Protein AF-A0A2V9KG27-F1 (afdb_monomer_lite)

Structure (mmCIF, N/CA/C/O backbone):
data_AF-A0A2V9KG27-F1
#
_entry.id   AF-A0A2V9KG27-F1
#
loop_
_atom_site.group_PDB
_atom_site.id
_atom_site.type_symbol
_atom_site.label_atom_id
_atom_site.label_alt_id
_atom_site.label_comp_id
_atom_site.label_asym_id
_atom_site.label_entity_id
_atom_site.label_seq_id
_atom_site.pdbx_PDB_ins_code
_atom_site.Cartn_x
_atom_site.Cartn_y
_atom_site.Cartn_z
_atom_site.occupancy
_atom_site.B_iso_or_equiv
_atom_site.auth_seq_id
_atom_site.auth_comp_id
_atom_site.auth_asym_id
_atom_site.auth_atom_id
_atom_site.pdbx_PDB_model_num
ATOM 1 N N . MET A 1 1 ? 21.609 -16.765 -18.792 1.00 48.59 1 MET A N 1
ATOM 2 C CA . MET A 1 1 ? 20.530 -16.470 -19.761 1.00 48.59 1 MET A CA 1
ATOM 3 C C . MET A 1 1 ? 19.447 -15.686 -19.020 1.00 48.59 1 MET A C 1
ATOM 5 O O . MET A 1 1 ? 18.981 -16.203 -18.018 1.00 48.59 1 MET A O 1
ATOM 9 N N . GLY A 1 2 ? 19.115 -14.443 -19.407 1.00 56.22 2 GLY A N 1
ATOM 10 C CA . GLY A 1 2 ? 17.854 -13.811 -18.952 1.00 56.22 2 GLY A CA 1
ATOM 11 C C . GLY A 1 2 ? 17.846 -12.368 -18.414 1.00 56.22 2 GLY A C 1
ATOM 12 O O . GLY A 1 2 ? 16.761 -11.860 -18.163 1.00 56.22 2 GLY A O 1
ATOM 13 N N . LEU A 1 3 ? 18.973 -11.661 -18.240 1.00 55.22 3 LEU A N 1
ATOM 14 C CA . LEU A 1 3 ? 18.914 -10.256 -17.772 1.00 55.22 3 LEU A CA 1
ATOM 15 C C . LEU A 1 3 ? 18.617 -9.242 -18.890 1.00 55.22 3 LEU A C 1
ATOM 17 O O . LEU A 1 3 ? 17.952 -8.237 -18.651 1.00 55.22 3 LEU A O 1
ATOM 21 N N . PHE A 1 4 ? 19.075 -9.510 -20.115 1.00 57.41 4 PHE A N 1
ATOM 22 C CA . PHE A 1 4 ? 18.964 -8.565 -21.232 1.00 57.41 4 PHE A CA 1
ATOM 23 C C . PHE A 1 4 ? 17.607 -8.602 -21.960 1.00 57.41 4 PHE A C 1
ATOM 25 O O . PHE A 1 4 ? 17.242 -7.610 -22.582 1.00 57.41 4 PHE A O 1
ATOM 32 N N . SER A 1 5 ? 16.831 -9.690 -21.860 1.00 62.72 5 SER A N 1
ATOM 33 C CA . SER A 1 5 ? 15.496 -9.792 -22.485 1.00 62.72 5 SER A CA 1
ATOM 34 C C . SER A 1 5 ? 14.481 -8.843 -21.837 1.00 62.72 5 SER A C 1
ATOM 36 O O . SER A 1 5 ? 13.786 -8.100 -22.527 1.00 62.72 5 SER A O 1
ATOM 38 N N . ASN A 1 6 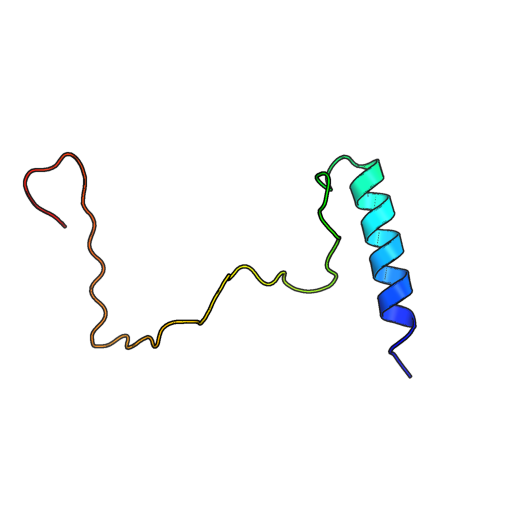? 14.477 -8.783 -20.502 1.00 63.69 6 ASN A N 1
ATOM 39 C CA . ASN A 1 6 ? 13.507 -8.006 -19.721 1.00 63.69 6 ASN A CA 1
ATOM 40 C C . ASN A 1 6 ? 13.618 -6.490 -19.967 1.00 63.69 6 ASN A C 1
ATOM 42 O O . ASN A 1 6 ? 12.641 -5.752 -19.855 1.00 63.69 6 ASN A O 1
ATOM 46 N N . VAL A 1 7 ? 14.813 -5.996 -20.308 1.00 71.69 7 VAL A N 1
ATOM 47 C CA . VAL A 1 7 ? 15.026 -4.574 -20.621 1.00 71.69 7 VAL A CA 1
ATOM 48 C C . VAL A 1 7 ? 14.363 -4.203 -21.950 1.00 71.69 7 VAL A C 1
ATOM 50 O O . VAL A 1 7 ? 13.787 -3.120 -22.070 1.00 71.69 7 VAL A O 1
ATOM 53 N N . THR A 1 8 ? 14.420 -5.103 -22.930 1.00 84.88 8 THR A N 1
ATOM 54 C CA . THR A 1 8 ? 13.854 -4.909 -24.270 1.00 84.88 8 THR A CA 1
ATOM 55 C C . THR A 1 8 ? 12.328 -4.934 -24.238 1.00 84.88 8 THR A C 1
ATOM 57 O O . THR A 1 8 ? 11.688 -4.036 -24.783 1.00 84.88 8 THR A O 1
ATOM 60 N N . GLU A 1 9 ? 11.739 -5.892 -23.521 1.00 90.25 9 GLU A N 1
ATOM 61 C CA . GLU A 1 9 ? 10.284 -6.007 -23.355 1.00 90.25 9 GLU A CA 1
ATOM 62 C C . GLU A 1 9 ? 9.678 -4.779 -22.667 1.00 90.25 9 GLU A C 1
ATOM 64 O O . GLU A 1 9 ? 8.676 -4.228 -23.128 1.00 90.25 9 GLU A O 1
ATOM 69 N N . ARG A 1 10 ? 10.323 -4.286 -21.599 1.00 90.38 10 ARG A N 1
ATOM 70 C CA . ARG A 1 10 ? 9.862 -3.093 -20.876 1.00 90.38 10 ARG A CA 1
ATOM 71 C C . ARG A 1 10 ? 9.814 -1.869 -21.786 1.00 90.38 10 ARG A C 1
ATOM 73 O O . ARG A 1 10 ? 8.837 -1.129 -21.753 1.00 90.38 10 ARG A O 1
ATOM 80 N N . LYS A 1 11 ? 10.853 -1.655 -22.601 1.00 89.94 11 LYS A N 1
ATOM 81 C CA . LYS A 1 11 ? 10.914 -0.520 -23.537 1.00 89.94 11 LYS A CA 1
ATOM 82 C C . LYS A 1 11 ? 9.811 -0.589 -24.592 1.00 89.94 11 LYS A C 1
ATOM 84 O O . LYS A 1 11 ? 9.198 0.435 -24.881 1.00 89.94 11 LYS A O 1
ATOM 89 N N . ALA A 1 12 ? 9.537 -1.778 -25.131 1.00 93.00 12 ALA A N 1
ATOM 90 C CA . ALA A 1 12 ? 8.456 -1.976 -26.095 1.00 93.00 12 ALA A CA 1
ATOM 91 C C . ALA A 1 12 ? 7.078 -1.676 -25.477 1.00 93.00 12 ALA A C 1
ATOM 93 O O . ALA A 1 12 ? 6.271 -0.964 -26.075 1.00 93.00 12 ALA A O 1
ATOM 94 N N . LEU A 1 13 ? 6.831 -2.154 -24.252 1.00 92.38 13 LEU A N 1
ATOM 95 C CA . LEU A 1 13 ? 5.609 -1.844 -23.506 1.00 92.38 13 LEU A CA 1
ATOM 96 C C . LEU A 1 13 ? 5.474 -0.340 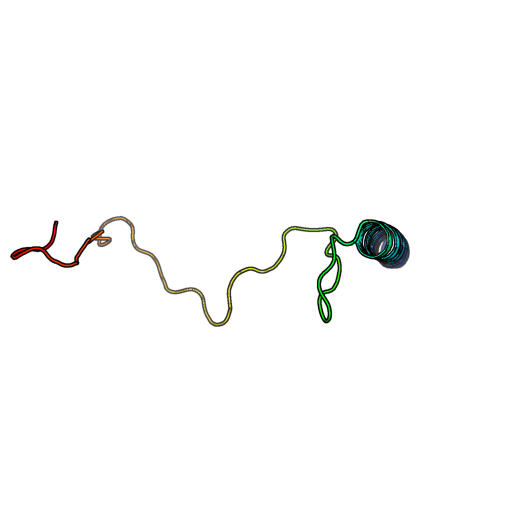-23.235 1.00 92.38 13 LEU A C 1
ATOM 98 O O . LEU A 1 13 ? 4.397 0.226 -23.408 1.00 92.38 13 LEU A O 1
ATOM 102 N N . GLU A 1 14 ? 6.564 0.313 -22.836 1.00 93.19 14 GLU A N 1
ATOM 103 C CA . GLU A 1 14 ? 6.580 1.745 -22.540 1.00 93.19 14 GLU A CA 1
ATOM 104 C C . GLU A 1 14 ? 6.251 2.588 -23.779 1.00 93.19 14 GLU A C 1
ATOM 106 O O . GLU A 1 14 ? 5.420 3.490 -23.695 1.00 93.19 14 GLU A O 1
ATOM 111 N N . ALA A 1 15 ? 6.841 2.263 -24.934 1.00 93.06 15 ALA A N 1
ATOM 112 C CA . ALA A 1 15 ? 6.537 2.925 -26.201 1.00 93.06 15 ALA A CA 1
ATOM 113 C C . ALA A 1 15 ? 5.054 2.772 -26.573 1.00 93.06 15 ALA A C 1
ATOM 115 O O . ALA A 1 15 ? 4.379 3.770 -26.820 1.00 93.06 15 ALA A O 1
ATOM 116 N N . LYS A 1 16 ? 4.522 1.545 -26.495 1.00 94.44 16 LYS A N 1
ATOM 117 C CA . LYS A 1 16 ? 3.107 1.255 -26.765 1.00 94.44 16 LYS A CA 1
ATOM 118 C C . LYS A 1 16 ? 2.165 2.028 -25.835 1.00 94.44 16 LYS A C 1
ATOM 120 O O . LYS A 1 16 ? 1.130 2.520 -26.272 1.00 94.44 16 LYS A O 1
ATOM 125 N N . MET A 1 17 ? 2.492 2.133 -24.545 1.00 93.50 17 MET A N 1
ATOM 126 C CA . MET A 1 17 ? 1.652 2.861 -23.587 1.00 93.50 17 MET A CA 1
ATOM 127 C C . MET A 1 17 ? 1.720 4.379 -23.765 1.00 93.50 17 MET A C 1
ATOM 129 O O . MET A 1 17 ? 0.701 5.042 -23.572 1.00 93.50 17 MET A O 1
ATOM 133 N N . LYS A 1 18 ? 2.881 4.923 -24.150 1.00 93.06 18 LYS A N 1
ATOM 134 C CA . LYS A 1 18 ? 3.033 6.341 -24.513 1.00 93.06 18 LYS A CA 1
ATOM 135 C C . LYS A 1 18 ? 2.213 6.685 -25.753 1.00 93.06 18 LYS A C 1
ATOM 137 O O . LYS A 1 18 ? 1.456 7.646 -25.716 1.00 93.06 18 LYS A O 1
ATOM 142 N N . GLU A 1 19 ? 2.312 5.872 -26.803 1.00 94.94 19 GLU A N 1
ATOM 143 C CA . GLU A 1 19 ? 1.534 6.037 -28.037 1.00 94.94 19 GLU A CA 1
ATOM 144 C C . GLU A 1 19 ? 0.024 5.962 -27.773 1.00 94.94 19 GLU A C 1
ATOM 146 O O . GLU A 1 19 ? -0.739 6.784 -28.269 1.00 94.94 19 GLU A O 1
ATOM 151 N N . ALA A 1 20 ? -0.410 5.040 -26.911 1.00 95.50 20 ALA A N 1
ATOM 152 C CA . ALA A 1 20 ? -1.809 4.921 -26.510 1.00 95.50 20 ALA A CA 1
ATOM 153 C C . ALA A 1 20 ? -2.292 6.025 -25.543 1.00 95.50 20 ALA A C 1
ATOM 155 O O . ALA A 1 20 ? -3.442 5.977 -25.109 1.00 95.50 20 ALA A O 1
ATOM 156 N N . GLY A 1 21 ? -1.430 6.962 -25.124 1.00 94.19 21 GLY A N 1
ATOM 157 C CA . GLY A 1 21 ? -1.768 7.995 -24.135 1.00 94.19 21 GLY A CA 1
ATOM 158 C C . GLY A 1 21 ? -2.081 7.451 -22.734 1.00 94.19 21 GLY A C 1
ATOM 159 O O . GLY A 1 21 ? -2.713 8.129 -21.929 1.00 94.19 21 GLY A O 1
ATOM 160 N N . ARG A 1 22 ? -1.665 6.214 -22.429 1.00 92.94 22 ARG A N 1
ATOM 161 C CA . ARG A 1 22 ? -1.958 5.512 -21.165 1.00 92.94 22 ARG A CA 1
ATOM 162 C C . ARG A 1 22 ? -0.823 5.571 -20.146 1.00 92.94 22 ARG A C 1
ATOM 164 O O . ARG A 1 22 ? -1.001 5.069 -19.039 1.00 92.94 22 ARG A O 1
ATOM 171 N N . LEU A 1 23 ? 0.329 6.142 -20.506 1.00 92.62 23 LEU A N 1
ATOM 172 C CA . LEU A 1 23 ? 1.449 6.353 -19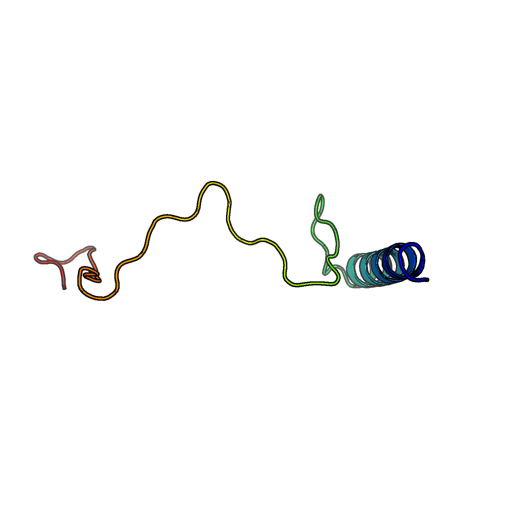.590 1.00 92.62 23 LEU A CA 1
ATOM 173 C C . LEU A 1 23 ? 1.543 7.837 -19.201 1.00 92.62 23 LEU A C 1
ATOM 175 O O . LEU A 1 23 ? 1.956 8.645 -20.036 1.00 92.62 23 LEU A O 1
ATOM 179 N N . PRO A 1 24 ? 1.184 8.211 -17.958 1.00 91.00 24 PRO A N 1
ATOM 180 C CA . PRO A 1 24 ? 1.301 9.591 -17.503 1.00 91.00 24 PRO A CA 1
ATOM 181 C C . PRO A 1 24 ? 2.756 10.072 -17.480 1.00 91.00 24 PRO A C 1
ATOM 183 O O . PRO A 1 24 ? 3.696 9.282 -17.351 1.00 91.00 24 PRO A O 1
ATOM 186 N N . GLN A 1 25 ? 2.945 11.389 -17.568 1.00 90.69 25 GLN A N 1
ATOM 187 C CA . GLN A 1 25 ? 4.273 11.998 -17.529 1.00 90.69 25 GLN A CA 1
ATOM 188 C C . GLN A 1 25 ? 5.016 11.625 -16.233 1.00 90.69 25 GLN A C 1
ATOM 190 O O . GLN A 1 25 ? 4.442 11.637 -15.147 1.00 90.69 25 GLN A O 1
ATOM 195 N N . GLY A 1 26 ? 6.301 11.277 -16.355 1.00 86.88 26 GLY A N 1
ATOM 196 C CA . GLY A 1 26 ? 7.153 10.895 -15.222 1.00 86.88 26 GLY A CA 1
ATOM 197 C C . GLY A 1 26 ? 6.993 9.447 -14.741 1.00 86.88 26 GLY A C 1
ATOM 198 O O . GLY A 1 26 ? 7.754 9.018 -13.878 1.00 86.88 26 GLY A O 1
ATOM 199 N N . GLN A 1 27 ? 6.062 8.669 -15.304 1.00 88.81 27 GLN A N 1
ATOM 200 C CA . GLN A 1 27 ? 5.895 7.254 -14.964 1.00 88.81 27 GLN A CA 1
ATOM 201 C C . GLN A 1 27 ? 6.662 6.333 -15.918 1.00 88.81 27 GLN A C 1
ATOM 203 O O . GLN A 1 27 ? 6.886 6.648 -17.087 1.00 88.81 27 GLN A O 1
ATOM 208 N N . SER A 1 28 ? 7.055 5.166 -15.406 1.00 88.44 28 SER A N 1
ATOM 209 C CA . SER A 1 28 ? 7.707 4.099 -16.172 1.00 88.44 28 SER A CA 1
ATOM 210 C C . SER A 1 28 ? 6.810 2.871 -16.233 1.00 88.44 28 SER A C 1
ATOM 212 O O . SER A 1 28 ? 6.187 2.503 -15.238 1.00 88.44 28 SER A O 1
ATOM 214 N N . ALA A 1 29 ? 6.774 2.201 -17.385 1.00 90.00 29 ALA A N 1
ATOM 215 C CA . ALA A 1 29 ? 6.067 0.932 -17.504 1.00 90.00 29 ALA A CA 1
ATOM 216 C C . ALA A 1 29 ? 6.784 -0.152 -16.681 1.00 90.00 29 ALA A C 1
ATOM 218 O O . ALA A 1 29 ? 8.006 -0.310 -16.774 1.00 90.00 29 ALA A O 1
ATOM 219 N N . THR A 1 30 ? 6.022 -0.915 -15.898 1.00 87.25 30 THR A N 1
ATOM 220 C CA . THR A 1 30 ? 6.527 -2.066 -15.143 1.00 87.25 30 THR A CA 1
ATOM 221 C C . THR A 1 30 ? 6.042 -3.364 -15.786 1.00 87.25 30 THR A C 1
ATOM 223 O O . THR A 1 30 ? 4.895 -3.464 -16.212 1.00 87.25 30 THR A O 1
ATOM 226 N N . LEU A 1 31 ? 6.926 -4.358 -15.891 1.00 88.75 31 LEU A N 1
ATOM 227 C CA . LEU A 1 31 ? 6.584 -5.685 -16.427 1.00 88.75 31 LEU A CA 1
ATOM 228 C C . LEU A 1 31 ? 5.929 -6.591 -15.376 1.00 88.75 31 LEU A C 1
ATOM 230 O O . LEU A 1 31 ? 5.291 -7.583 -15.714 1.00 88.75 31 LEU A O 1
ATOM 234 N N . LYS A 1 32 ? 6.130 -6.271 -14.097 1.00 83.94 32 LYS A N 1
ATOM 235 C CA . LYS A 1 32 ? 5.599 -7.008 -12.946 1.00 83.94 32 LYS A CA 1
ATOM 236 C C . LYS A 1 32 ? 4.631 -6.119 -12.180 1.00 83.94 32 LYS A C 1
ATOM 238 O O . LYS A 1 32 ? 4.463 -4.951 -12.515 1.00 83.94 32 LYS A O 1
ATOM 243 N N . TRP A 1 33 ? 4.040 -6.647 -11.116 1.00 82.38 33 TRP A N 1
ATOM 244 C CA . TRP A 1 33 ? 3.230 -5.842 -10.210 1.00 82.38 33 TRP A CA 1
ATOM 245 C C . TRP A 1 33 ? 4.003 -4.609 -9.722 1.00 82.38 33 TRP A C 1
ATOM 247 O O . TRP A 1 33 ? 5.136 -4.758 -9.251 1.00 82.38 33 TRP A O 1
ATOM 257 N N . PRO A 1 34 ? 3.443 -3.394 -9.874 1.00 81.62 34 PRO A N 1
ATOM 258 C CA . PRO A 1 34 ? 4.070 -2.198 -9.340 1.00 81.62 34 PRO A CA 1
ATOM 259 C C . PRO A 1 34 ? 4.157 -2.300 -7.820 1.00 81.62 34 PRO A C 1
ATOM 261 O O . PRO A 1 34 ? 3.266 -2.839 -7.161 1.00 81.62 34 PRO A O 1
ATOM 264 N N . VAL A 1 35 ? 5.227 -1.747 -7.257 1.00 82.81 35 VAL A N 1
ATOM 265 C CA . VAL A 1 35 ? 5.277 -1.494 -5.819 1.00 82.81 35 VAL A CA 1
ATOM 266 C C . VAL A 1 35 ? 4.318 -0.342 -5.536 1.00 82.81 35 VAL A C 1
ATOM 268 O O . VAL A 1 35 ? 4.510 0.760 -6.040 1.00 82.81 35 VAL A O 1
ATOM 271 N N . LEU A 1 36 ? 3.259 -0.624 -4.778 1.00 83.00 36 LEU A N 1
ATOM 272 C CA . LEU A 1 36 ? 2.197 0.340 -4.465 1.00 83.00 36 LEU A CA 1
ATOM 273 C C . LEU A 1 36 ? 2.332 0.969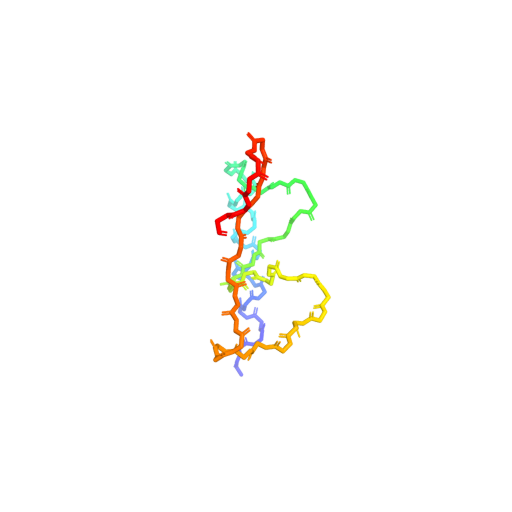 -3.074 1.00 83.00 36 LEU A C 1
ATOM 275 O O . LEU A 1 36 ? 1.549 1.849 -2.730 1.00 83.00 36 LEU A O 1
ATOM 279 N N . HIS A 1 37 ? 3.290 0.517 -2.263 1.00 82.75 37 HIS A N 1
ATOM 280 C CA . HIS A 1 37 ? 3.512 1.060 -0.929 1.00 82.75 37 HIS A CA 1
ATOM 281 C C . HIS A 1 37 ? 4.694 2.025 -0.929 1.00 82.75 37 HIS A C 1
ATOM 283 O O . HIS A 1 37 ? 5.693 1.823 -1.618 1.00 82.75 37 HIS A O 1
ATOM 289 N N . THR A 1 38 ? 4.576 3.059 -0.109 1.00 86.50 38 THR A N 1
ATOM 290 C CA . THR A 1 38 ? 5.686 3.923 0.276 1.00 86.50 38 THR A CA 1
ATOM 291 C C . THR A 1 38 ? 5.949 3.720 1.764 1.00 86.50 38 THR A C 1
ATOM 293 O O . THR A 1 38 ? 5.009 3.685 2.557 1.00 86.50 38 THR A O 1
ATOM 296 N N . GLY A 1 39 ? 7.216 3.566 2.145 1.00 87.00 39 GLY A N 1
ATOM 297 C CA . GLY A 1 39 ? 7.619 3.324 3.532 1.00 87.00 39 GLY A CA 1
ATOM 298 C C . GLY A 1 39 ? 7.520 1.863 3.983 1.00 87.00 39 GLY A C 1
ATOM 299 O O . GLY A 1 39 ? 7.324 0.949 3.184 1.00 87.00 39 GLY A O 1
ATOM 300 N N . SER A 1 40 ? 7.715 1.644 5.282 1.00 90.69 40 SER A N 1
ATOM 301 C CA . SER A 1 40 ? 7.718 0.311 5.892 1.00 90.69 40 SER A CA 1
ATOM 302 C C . SER A 1 40 ? 6.303 -0.244 6.045 1.00 90.69 40 SER A C 1
ATOM 304 O O . SER A 1 40 ? 5.390 0.471 6.458 1.00 90.69 40 SER A O 1
ATOM 306 N N . LEU A 1 41 ? 6.129 -1.541 5.777 1.00 89.62 41 LEU A N 1
ATOM 307 C CA . LEU A 1 41 ? 4.863 -2.227 6.030 1.00 89.62 41 LEU A CA 1
ATOM 308 C C . LEU A 1 41 ? 4.668 -2.428 7.544 1.00 89.62 41 LEU A C 1
ATOM 310 O O . LEU A 1 41 ? 5.565 -2.973 8.197 1.00 89.62 41 LEU A O 1
ATOM 314 N N . PRO A 1 42 ? 3.526 -2.015 8.120 1.00 90.62 42 PRO A N 1
ATOM 315 C CA . PRO A 1 42 ? 3.246 -2.245 9.530 1.00 90.62 42 PRO A CA 1
ATOM 316 C C . PRO A 1 42 ? 3.037 -3.737 9.814 1.00 90.62 42 PRO A C 1
ATOM 318 O O . PRO A 1 42 ? 2.588 -4.500 8.955 1.00 90.62 42 PRO A O 1
ATOM 321 N N . ARG A 1 43 ? 3.334 -4.160 11.048 1.00 93.31 43 ARG A N 1
ATOM 322 C CA . ARG A 1 43 ? 3.014 -5.517 11.504 1.00 93.31 43 ARG A CA 1
ATOM 323 C C . ARG A 1 43 ? 1.499 -5.646 11.660 1.00 93.31 43 ARG A C 1
ATOM 325 O O . ARG A 1 43 ? 0.880 -4.820 12.321 1.00 93.31 43 ARG A O 1
ATOM 332 N N . PHE A 1 44 ? 0.930 -6.689 11.066 1.00 93.88 44 PHE A N 1
ATOM 333 C CA . PHE A 1 44 ? -0.501 -6.974 11.099 1.00 93.88 44 PHE A CA 1
ATOM 334 C C . PHE A 1 44 ? -0.775 -8.205 11.967 1.00 93.88 44 PHE A C 1
ATOM 336 O O . PHE A 1 44 ? -0.152 -9.248 11.765 1.00 93.88 44 PHE A O 1
ATOM 343 N N . ASP A 1 45 ? -1.693 -8.069 12.923 1.00 96.44 45 ASP A N 1
ATOM 344 C CA . ASP A 1 45 ? -2.222 -9.169 13.730 1.00 96.44 45 ASP A CA 1
ATOM 345 C C . ASP A 1 45 ? -3.746 -9.244 13.523 1.00 96.44 45 ASP A C 1
ATOM 347 O O . ASP A 1 45 ? -4.458 -8.359 14.004 1.00 96.44 45 ASP A O 1
ATOM 351 N N . PRO A 1 46 ? -4.262 -10.268 12.816 1.00 95.19 46 PRO A N 1
ATOM 352 C CA . PRO A 1 46 ? -5.693 -10.406 12.557 1.00 95.19 46 PRO A CA 1
ATOM 353 C C . PRO A 1 46 ? -6.538 -10.570 13.824 1.00 95.19 46 PRO A C 1
ATOM 355 O O . PRO A 1 46 ? -7.711 -10.218 13.804 1.00 95.19 46 PRO A O 1
ATOM 358 N N . ALA A 1 47 ? -5.974 -11.114 14.908 1.00 97.00 47 ALA A N 1
ATOM 359 C CA . ALA A 1 47 ? -6.713 -11.347 16.148 1.00 97.00 47 ALA A CA 1
ATOM 360 C C . ALA A 1 47 ? -6.927 -10.057 16.954 1.00 97.00 47 ALA A C 1
ATOM 362 O O . ALA A 1 47 ? -7.837 -9.990 17.777 1.00 97.00 47 ALA A O 1
ATOM 363 N N . LEU A 1 48 ? -6.088 -9.044 16.718 1.00 95.31 48 LEU A N 1
ATOM 364 C CA . LEU A 1 48 ? -6.161 -7.732 17.364 1.00 95.31 48 LEU A CA 1
ATOM 365 C C . LEU A 1 48 ? -6.693 -6.641 16.427 1.00 95.31 48 LEU A C 1
ATOM 367 O O . LEU A 1 48 ? -6.792 -5.483 16.831 1.00 95.31 48 LEU A O 1
ATOM 371 N N . TRP A 1 49 ? -6.976 -6.977 15.169 1.00 95.25 49 TRP A N 1
ATOM 372 C CA . TRP A 1 49 ? -7.399 -5.998 14.182 1.00 95.25 49 TRP A CA 1
ATOM 373 C C . TRP A 1 49 ? -8.863 -5.613 14.384 1.00 95.25 49 TRP A C 1
ATOM 375 O O . TRP A 1 49 ? -9.746 -6.467 14.376 1.00 95.25 49 TRP A O 1
ATOM 385 N N . ASP A 1 50 ? -9.098 -4.309 14.517 1.00 93.31 50 ASP A N 1
ATOM 386 C CA . ASP A 1 50 ? -10.424 -3.717 14.637 1.00 93.31 50 ASP A CA 1
ATOM 387 C C . ASP A 1 50 ? -10.630 -2.709 13.501 1.00 93.31 50 ASP A C 1
ATOM 389 O O . ASP A 1 50 ? -9.876 -1.738 13.364 1.00 93.31 50 ASP A O 1
ATOM 393 N N . PHE A 1 51 ? -11.615 -2.969 12.642 1.00 91.69 51 PHE A N 1
ATOM 394 C CA . PHE A 1 51 ? -11.949 -2.091 11.526 1.00 91.69 51 PHE A CA 1
ATOM 395 C C . PHE A 1 51 ? -13.005 -1.092 11.964 1.00 91.69 51 PHE A C 1
ATOM 397 O O . PHE A 1 51 ? -14.144 -1.468 12.213 1.00 91.69 51 PHE A O 1
ATOM 404 N N . GLN A 1 52 ? -12.626 0.181 12.001 1.00 91.06 52 GLN A N 1
ATOM 405 C CA . GLN A 1 52 ? -13.513 1.253 12.430 1.00 91.06 52 GLN A CA 1
ATOM 406 C C . GLN A 1 52 ? -13.839 2.171 11.265 1.00 91.06 52 GLN A C 1
ATOM 408 O O . GLN A 1 52 ? -12.969 2.502 10.454 1.00 91.06 52 GLN A O 1
ATOM 413 N N . THR A 1 53 ? -15.083 2.639 11.222 1.00 89.94 53 THR A N 1
ATOM 414 C CA . THR A 1 53 ? -15.501 3.674 10.273 1.00 89.94 53 THR A CA 1
ATOM 415 C C . THR A 1 53 ? -16.064 4.876 11.014 1.00 89.94 53 THR A C 1
ATOM 417 O O . THR A 1 53 ? -16.768 4.750 12.014 1.00 89.94 53 THR A O 1
ATOM 420 N N . TRP A 1 54 ? -15.729 6.071 10.540 1.00 92.50 54 TRP A N 1
ATOM 421 C CA . TRP A 1 54 ? -16.154 7.331 11.143 1.00 92.50 54 TRP A CA 1
ATOM 422 C C . TRP A 1 54 ? -16.476 8.361 10.059 1.00 92.50 54 TRP A C 1
ATOM 424 O O . TRP A 1 54 ? -16.130 8.188 8.889 1.00 92.50 54 TRP A O 1
ATOM 434 N N . GLY A 1 55 ? -17.153 9.441 10.444 1.00 91.44 55 GLY A N 1
ATOM 435 C CA . GLY A 1 55 ? -17.602 10.479 9.520 1.00 91.44 55 GLY A CA 1
ATOM 436 C C . GLY A 1 55 ? -18.579 11.448 10.180 1.00 91.44 55 GLY A C 1
ATOM 437 O O . GLY A 1 55 ? -18.489 11.701 11.377 1.00 91.44 55 GLY A O 1
ATOM 438 N N . LEU A 1 56 ? -19.525 11.976 9.401 1.00 92.44 56 LEU A N 1
ATOM 439 C CA . LEU A 1 56 ? -20.608 12.861 9.862 1.00 92.44 56 LEU A CA 1
ATOM 440 C C . LEU A 1 56 ? -21.727 12.080 10.584 1.00 92.44 56 LEU A C 1
ATOM 442 O O . LEU A 1 56 ? -22.898 12.172 10.231 1.00 92.44 56 LEU A O 1
ATOM 446 N N . VAL A 1 57 ? -21.357 11.272 11.574 1.00 87.56 57 VAL A N 1
ATOM 447 C CA . VAL A 1 57 ? -22.265 10.491 12.427 1.00 87.56 57 VAL A CA 1
ATOM 448 C C . VAL A 1 57 ? -21.860 10.672 13.888 1.00 87.56 57 VAL A C 1
ATOM 450 O O . VAL A 1 57 ? -20.690 10.911 14.176 1.00 87.56 57 VAL A O 1
ATOM 453 N N . GLU A 1 58 ? -22.814 10.566 14.815 1.00 85.75 58 GLU A N 1
ATOM 454 C CA . GLU A 1 58 ? -22.553 10.787 16.247 1.00 85.75 58 GLU A CA 1
ATOM 455 C C . GLU A 1 58 ? -21.622 9.731 16.862 1.00 85.75 58 GLU A C 1
ATOM 457 O O . GLU A 1 58 ? -20.820 10.055 17.733 1.00 85.75 58 GLU A O 1
ATOM 462 N N . ASN A 1 59 ? -21.697 8.479 16.396 1.00 89.44 59 ASN A N 1
ATOM 463 C CA . ASN A 1 59 ? -20.873 7.372 16.883 1.00 89.44 59 ASN A CA 1
ATOM 464 C C . ASN A 1 59 ? -20.227 6.614 15.716 1.00 89.44 59 ASN A C 1
ATOM 466 O O . ASN A 1 59 ? -20.835 6.466 14.655 1.00 89.44 59 ASN A O 1
ATOM 470 N N . ARG A 1 60 ? -19.000 6.116 15.929 1.00 85.94 60 ARG A N 1
ATOM 471 C CA . ARG A 1 60 ? -18.294 5.235 14.981 1.00 85.94 60 ARG A CA 1
ATOM 472 C C . ARG A 1 60 ? -18.961 3.857 14.899 1.00 85.94 60 ARG A C 1
ATOM 474 O O . ARG A 1 60 ? -19.513 3.401 15.903 1.00 85.94 60 ARG A O 1
ATOM 481 N N . LEU A 1 61 ? -18.868 3.218 13.731 1.00 77.62 61 LEU A N 1
ATOM 482 C CA . LEU A 1 61 ? -19.216 1.802 13.536 1.00 77.62 61 LEU A CA 1
ATOM 483 C C . LEU A 1 61 ? -17.984 0.927 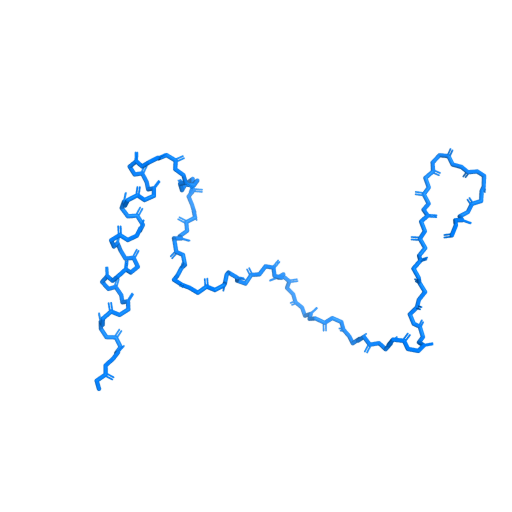13.742 1.00 77.62 61 LEU 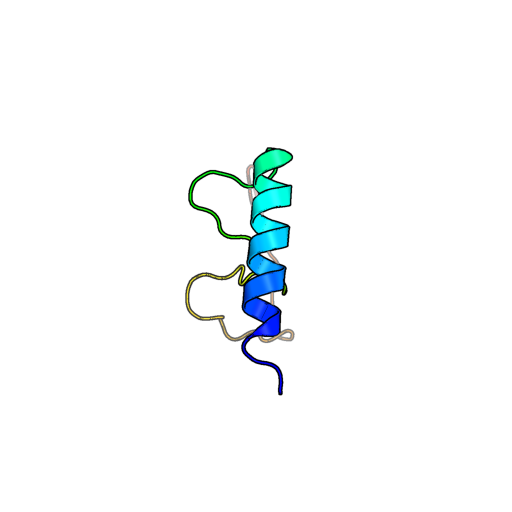A C 1
ATOM 485 O O . LEU A 1 61 ? -16.898 1.355 13.270 1.00 77.62 61 LEU A O 1
#

pLDDT: mean 86.58, std 10.84, range [48.59, 97.0]

Foldseek 3Di:
DDPVVLVVVQVVVQVVCVVVVNADPPDGRDPDDDDPDDDDDDDDDPVPDDDWDDDPDPDID

Radius of gyration: 20.49 Å; chains: 1; bounding box: 43×29×45 Å

Secondary structure (DSSP, 8-state):
--HHHHHHHHHHHHHHHHHTT-S-TT----SS------SPPPP--TTT------SSSSS--

Sequence (61 aa):
MGLFSNVTERKALEAKMKEAGRLPQGQSATLKWPVLHTGSLPRFDPALWDFQTWGLVENRL